Protein AF-A0A3N5G4H9-F1 (afdb_monomer)

Mean predicted aligne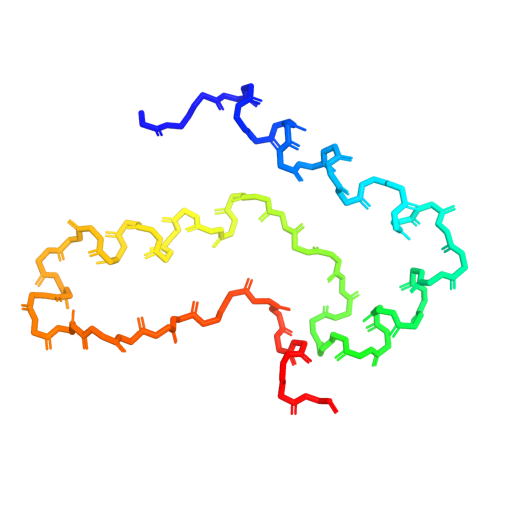d error: 5.57 Å

pLDDT: mean 86.42, std 12.47, range [52.69, 98.12]

Sequence (70 aa):
IVSSTAYAECFAMTAQARNSPMNDAILARTPANRWGQPEELVGAAVFLASRAADFITGVTLPVDGGYSIR

Secondary structure (DSSP, 8-state):
---HHHHHHHHHHHHHHHTSTHHHHHHHH-TT-SPPPTTHHHHHHHHHHSGGGTT--S-----STTGGG-

Foldseek 3Di:
DDDPVNQVVVCVVCVVCCPDPNVQVQLVLQLQSDFDGPVQCVVVVCCCVDPVCVPPPPDDDDPGNCNVVD

Structure (mmCIF, N/CA/C/O backbone):
data_AF-A0A3N5G4H9-F1
#
_entry.id   AF-A0A3N5G4H9-F1
#
loop_
_atom_site.group_PDB
_atom_site.id
_atom_site.type_symbol
_atom_site.label_atom_id
_atom_site.label_alt_id
_atom_site.label_comp_id
_atom_site.label_asym_id
_atom_site.label_entity_id
_atom_site.label_seq_id
_atom_site.pdbx_PDB_ins_code
_atom_site.Cartn_x
_atom_site.Cartn_y
_atom_site.Cartn_z
_atom_site.occupancy
_atom_site.B_iso_or_equiv
_atom_site.auth_seq_id
_atom_site.auth_comp_id
_atom_site.auth_asym_id
_atom_site.auth_atom_id
_atom_site.pdbx_PDB_model_num
ATOM 1 N N . ILE A 1 1 ? -16.555 11.947 2.189 1.00 52.69 1 ILE A N 1
ATOM 2 C CA . ILE A 1 1 ? -15.243 11.456 2.678 1.00 52.69 1 ILE A CA 1
ATOM 3 C C . ILE A 1 1 ? -14.221 11.295 1.550 1.00 52.69 1 ILE A C 1
ATOM 5 O O . ILE A 1 1 ? -13.044 11.316 1.853 1.00 52.69 1 ILE A O 1
ATOM 9 N N . VAL A 1 2 ? -14.595 11.313 0.265 1.00 53.00 2 VAL A N 1
ATOM 10 C CA . VAL A 1 2 ? -13.624 11.526 -0.828 1.00 53.00 2 VAL A CA 1
ATOM 11 C C . VAL A 1 2 ? -14.341 12.173 -2.016 1.00 53.00 2 VAL A C 1
ATOM 13 O O . VAL A 1 2 ? -15.250 11.583 -2.588 1.00 53.00 2 VAL A O 1
ATOM 16 N N . SER A 1 3 ? -14.011 13.437 -2.293 1.00 62.31 3 SER A N 1
ATOM 17 C CA . SER A 1 3 ? -14.507 14.206 -3.445 1.00 62.31 3 SER A CA 1
ATOM 18 C C . SER A 1 3 ? -13.754 13.779 -4.709 1.00 62.31 3 SER A C 1
ATOM 20 O O . SER A 1 3 ? -12.569 13.460 -4.617 1.00 62.31 3 SER A O 1
ATOM 22 N N . SER A 1 4 ? -14.386 13.838 -5.886 1.00 63.38 4 SER A N 1
ATOM 23 C CA . SER A 1 4 ? -13.736 13.574 -7.184 1.00 63.38 4 SER A CA 1
ATOM 24 C C . SER A 1 4 ? -12.454 14.392 -7.397 1.00 63.38 4 SER A C 1
ATOM 26 O O . SER A 1 4 ? -11.516 13.931 -8.043 1.00 63.38 4 SER A O 1
ATOM 28 N N . THR A 1 5 ? -12.371 15.574 -6.785 1.00 63.75 5 THR A N 1
ATOM 29 C CA . THR A 1 5 ? -11.188 16.444 -6.802 1.00 63.75 5 THR A CA 1
ATOM 30 C C . THR A 1 5 ? -9.981 15.821 -6.091 1.00 63.75 5 THR A C 1
ATOM 32 O O . THR A 1 5 ? -8.862 15.943 -6.576 1.00 63.75 5 THR A O 1
ATOM 35 N N . ALA A 1 6 ? -10.192 15.091 -4.988 1.00 61.19 6 ALA A N 1
ATOM 36 C CA . ALA A 1 6 ? -9.106 14.457 -4.234 1.00 61.19 6 ALA A CA 1
ATOM 37 C C . ALA A 1 6 ? -8.452 13.304 -5.019 1.00 61.19 6 ALA A C 1
ATOM 39 O O . ALA A 1 6 ? -7.245 13.082 -4.930 1.00 61.19 6 ALA A O 1
ATOM 40 N N . TYR A 1 7 ? -9.233 12.594 -5.839 1.00 61.94 7 TYR A N 1
ATOM 41 C CA . TYR A 1 7 ? -8.713 11.547 -6.718 1.00 61.94 7 TYR A CA 1
ATOM 42 C C . TYR A 1 7 ? -7.891 12.115 -7.883 1.00 61.94 7 TYR A C 1
ATOM 44 O O . TYR A 1 7 ? -6.858 11.546 -8.242 1.00 61.94 7 TYR A O 1
ATOM 52 N N . ALA A 1 8 ? -8.307 13.261 -8.432 1.00 61.28 8 ALA A N 1
ATOM 53 C CA . ALA A 1 8 ? -7.591 13.935 -9.513 1.00 61.28 8 ALA A CA 1
ATOM 54 C C . ALA A 1 8 ? -6.189 14.407 -9.082 1.00 61.28 8 ALA A C 1
ATOM 56 O O . ALA A 1 8 ? -5.230 14.258 -9.839 1.00 61.28 8 ALA A O 1
ATOM 57 N N . GLU A 1 9 ? -6.043 14.907 -7.852 1.00 62.50 9 GLU A N 1
ATOM 58 C CA . GLU A 1 9 ? -4.738 15.315 -7.313 1.00 62.50 9 GLU A CA 1
ATOM 59 C C . GLU A 1 9 ? -3.797 14.122 -7.081 1.00 62.50 9 GLU A C 1
ATOM 61 O O . GLU A 1 9 ? -2.616 14.182 -7.430 1.00 62.50 9 GLU A O 1
ATOM 66 N N . CYS A 1 10 ? -4.320 12.997 -6.579 1.00 60.25 10 CYS A N 1
ATOM 67 C CA . CYS A 1 10 ? -3.542 11.764 -6.415 1.00 60.25 10 CYS A CA 1
ATOM 68 C C . CYS A 1 10 ? -3.016 11.239 -7.766 1.00 60.25 10 CYS A C 1
ATOM 70 O O . CYS A 1 10 ? -1.860 10.821 -7.883 1.00 60.25 10 CYS A O 1
ATOM 72 N N . PHE A 1 11 ? -3.837 11.331 -8.817 1.00 67.06 11 PHE A N 1
ATOM 73 C CA . PHE A 1 11 ? -3.437 10.974 -10.177 1.00 67.06 11 PHE A CA 1
ATOM 74 C C . PHE A 1 11 ? -2.357 11.914 -10.732 1.00 67.06 11 PHE A C 1
ATOM 76 O O . PHE A 1 11 ? -1.377 11.442 -11.319 1.00 67.06 11 PHE A O 1
ATOM 83 N N . ALA A 1 12 ? -2.494 13.225 -10.504 1.00 69.00 12 ALA A N 1
ATOM 84 C CA . ALA A 1 12 ? -1.567 14.239 -11.003 1.00 69.00 12 ALA A CA 1
ATOM 85 C C . ALA A 1 12 ? -0.121 13.998 -10.540 1.00 69.00 12 ALA A C 1
ATOM 87 O O . ALA A 1 12 ? 0.806 14.137 -11.338 1.00 69.00 12 ALA A O 1
ATOM 88 N N . MET A 1 13 ? 0.081 13.545 -9.298 1.00 72.88 13 MET A N 1
ATOM 89 C CA . MET A 1 13 ? 1.422 13.289 -8.756 1.00 72.88 13 MET A CA 1
ATOM 90 C C . MET A 1 13 ? 2.176 12.171 -9.501 1.00 72.88 13 MET A C 1
ATOM 92 O O . MET A 1 13 ? 3.396 12.227 -9.626 1.00 72.88 13 MET A O 1
ATOM 96 N N . THR A 1 14 ? 1.471 11.169 -10.044 1.00 80.06 14 THR A N 1
ATOM 97 C CA . THR A 1 14 ? 2.103 10.064 -10.802 1.00 80.06 14 THR A CA 1
ATOM 98 C C . THR A 1 14 ? 2.133 10.294 -12.312 1.00 80.06 14 THR A C 1
ATOM 100 O O . THR A 1 14 ? 2.808 9.554 -13.030 1.00 80.06 14 THR A O 1
ATOM 103 N N . ALA A 1 15 ? 1.447 11.327 -12.811 1.00 81.88 15 ALA A N 1
ATOM 104 C CA . ALA A 1 15 ? 1.321 11.600 -14.242 1.00 81.88 15 ALA A CA 1
ATOM 105 C C . ALA A 1 15 ? 2.682 11.800 -14.929 1.00 81.88 15 ALA A C 1
ATOM 107 O O . ALA A 1 15 ? 2.895 11.313 -16.038 1.00 81.88 15 ALA A O 1
ATOM 108 N N . GLN A 1 16 ? 3.634 12.447 -14.251 1.00 82.38 16 GLN A N 1
ATOM 109 C CA . GLN A 1 16 ? 4.988 12.622 -14.774 1.00 82.38 16 GLN A CA 1
ATOM 110 C C . GLN A 1 16 ? 5.719 11.282 -14.947 1.00 82.38 16 GLN A C 1
ATOM 112 O O . GLN A 1 16 ? 6.362 11.069 -15.971 1.00 82.38 16 GLN A O 1
ATOM 117 N N . ALA A 1 17 ? 5.596 10.364 -13.983 1.00 82.88 17 ALA A N 1
ATOM 118 C CA . ALA A 1 17 ? 6.245 9.055 -14.047 1.00 82.88 17 ALA A CA 1
ATOM 119 C C . ALA A 1 17 ? 5.644 8.171 -15.153 1.00 82.88 17 ALA A C 1
ATOM 121 O O . ALA A 1 17 ? 6.392 7.517 -15.880 1.00 82.88 17 ALA A O 1
ATOM 122 N N . ARG A 1 18 ? 4.316 8.217 -15.330 1.00 85.31 18 ARG A N 1
ATOM 123 C CA . ARG A 1 18 ? 3.585 7.516 -16.405 1.00 85.31 18 ARG A CA 1
ATOM 124 C C . ARG A 1 18 ? 4.024 7.951 -17.805 1.00 85.31 18 ARG A C 1
ATOM 126 O O . ARG A 1 18 ? 4.083 7.126 -18.705 1.00 85.31 18 ARG A O 1
ATOM 133 N N . ASN A 1 19 ? 4.364 9.228 -17.973 1.00 87.56 19 ASN A N 1
ATOM 134 C CA . ASN A 1 19 ? 4.806 9.799 -19.250 1.00 87.56 19 ASN A CA 1
ATOM 135 C C . ASN A 1 19 ? 6.337 9.809 -19.412 1.00 87.56 19 ASN A C 1
ATOM 137 O O . ASN A 1 19 ? 6.863 10.494 -20.287 1.00 87.56 19 ASN A O 1
ATOM 141 N N . SER A 1 20 ? 7.062 9.090 -18.554 1.00 89.69 20 SER A N 1
ATOM 142 C CA . SER A 1 20 ? 8.524 9.032 -18.568 1.00 89.69 20 SER A CA 1
ATOM 143 C C . SER A 1 20 ? 9.027 7.661 -19.034 1.00 89.69 20 SER A C 1
ATOM 145 O O . SER A 1 20 ? 8.288 6.678 -18.944 1.00 89.69 20 SER A O 1
ATOM 147 N N . PRO A 1 21 ? 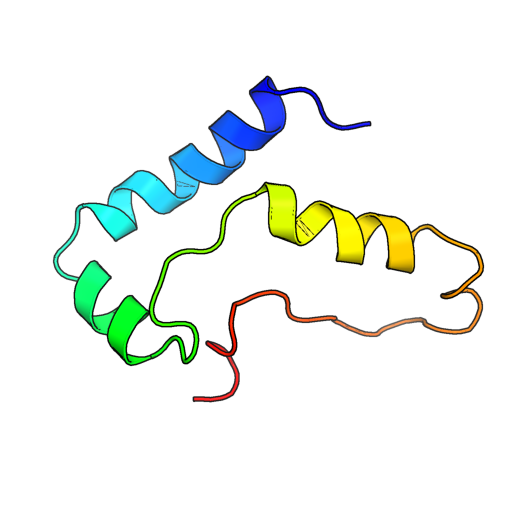10.313 7.539 -19.414 1.00 88.12 21 PRO A N 1
ATOM 148 C CA . PRO A 1 21 ? 10.943 6.241 -19.676 1.00 88.12 21 PRO A CA 1
ATOM 149 C C . PRO A 1 21 ? 10.881 5.260 -18.491 1.00 88.12 21 PRO A C 1
ATOM 151 O O . PRO A 1 21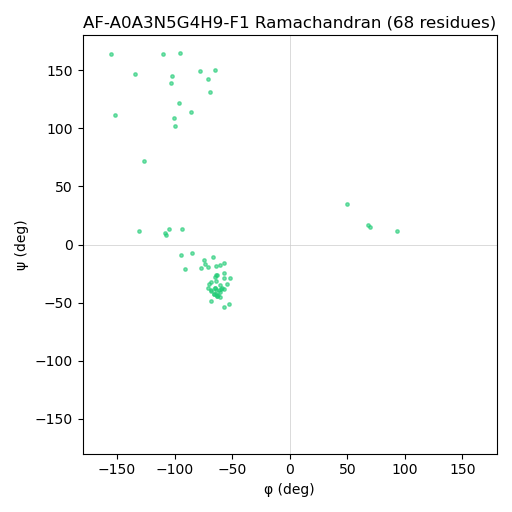 ? 11.095 4.065 -18.666 1.00 88.12 21 PRO A O 1
ATOM 154 N N . MET A 1 22 ? 10.583 5.743 -17.277 1.00 87.06 22 MET A N 1
ATOM 155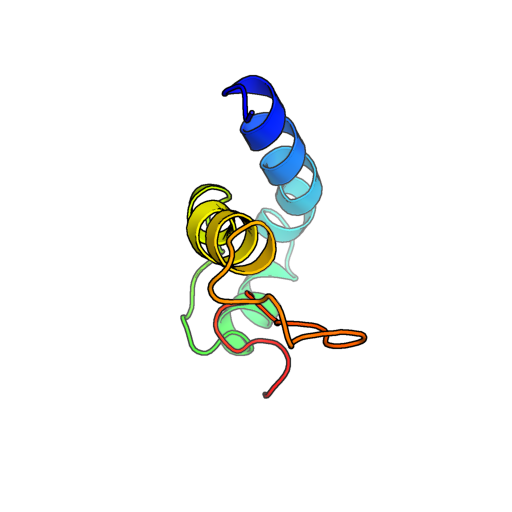 C CA . MET A 1 22 ? 10.434 4.909 -16.083 1.00 87.06 22 MET A CA 1
ATOM 156 C C . MET A 1 22 ? 9.135 4.091 -16.081 1.00 87.06 22 MET A C 1
ATOM 158 O O . MET A 1 22 ? 9.042 3.126 -15.326 1.00 87.06 22 MET A O 1
ATOM 162 N N . ASN A 1 23 ? 8.148 4.440 -16.916 1.00 91.62 23 ASN A N 1
ATOM 163 C CA . ASN A 1 23 ? 6.852 3.762 -16.970 1.00 91.62 23 ASN A CA 1
ATOM 164 C C . ASN A 1 23 ? 6.994 2.244 -17.140 1.00 91.62 23 ASN A C 1
ATOM 166 O O . ASN A 1 23 ? 6.455 1.478 -16.345 1.00 91.62 23 ASN A O 1
ATOM 170 N N . ASP A 1 24 ? 7.775 1.814 -18.127 1.00 92.38 24 ASP A N 1
ATOM 171 C CA . ASP A 1 24 ? 7.895 0.396 -18.468 1.00 92.38 24 ASP A CA 1
ATOM 172 C C . ASP A 1 24 ? 8.651 -0.379 -17.384 1.00 92.38 24 ASP A C 1
ATOM 174 O O . ASP A 1 24 ? 8.303 -1.516 -17.068 1.00 92.38 24 ASP A O 1
ATOM 178 N N . ALA A 1 25 ? 9.632 0.262 -16.742 1.00 90.88 25 ALA A N 1
ATOM 179 C CA . ALA A 1 25 ? 10.346 -0.313 -15.606 1.00 90.88 25 ALA A CA 1
ATOM 180 C C . ALA A 1 25 ? 9.424 -0.517 -14.392 1.00 90.88 25 ALA A C 1
ATOM 182 O O . ALA A 1 25 ? 9.540 -1.523 -13.692 1.00 90.88 25 ALA A O 1
ATOM 183 N N . ILE A 1 26 ? 8.493 0.411 -14.149 1.00 91.00 26 ILE A N 1
ATOM 184 C CA . ILE A 1 26 ? 7.501 0.286 -13.075 1.00 91.00 26 ILE A CA 1
ATOM 185 C C . ILE A 1 26 ? 6.518 -0.835 -13.397 1.00 91.00 26 ILE A C 1
ATOM 187 O O . ILE A 1 26 ? 6.310 -1.712 -12.564 1.00 91.00 26 ILE A O 1
ATOM 191 N N . LEU A 1 27 ? 5.962 -0.861 -14.610 1.00 92.88 27 LEU A N 1
ATOM 192 C CA . LEU A 1 27 ? 5.017 -1.900 -15.025 1.00 92.88 27 LEU A CA 1
ATOM 193 C C . LEU A 1 27 ? 5.642 -3.300 -14.979 1.00 92.88 27 LEU A C 1
ATOM 195 O O . LEU A 1 27 ? 5.020 -4.220 -14.460 1.00 92.88 27 LEU A O 1
ATOM 199 N N . ALA A 1 28 ? 6.898 -3.449 -15.412 1.00 92.69 28 ALA A N 1
ATOM 200 C CA . ALA A 1 28 ? 7.625 -4.719 -15.349 1.00 92.69 28 ALA A CA 1
ATOM 201 C C . ALA A 1 28 ? 7.874 -5.218 -13.911 1.00 92.69 28 ALA A C 1
ATOM 203 O O . ALA A 1 28 ? 8.041 -6.422 -13.676 1.00 92.69 28 ALA A O 1
ATOM 204 N N . ARG A 1 29 ? 7.923 -4.296 -12.943 1.00 92.94 29 ARG A N 1
ATOM 205 C CA . ARG A 1 29 ? 8.076 -4.604 -11.517 1.00 92.94 29 ARG A CA 1
ATOM 206 C C . ARG A 1 29 ? 6.754 -4.772 -10.784 1.00 92.94 29 ARG A C 1
ATOM 208 O O . ARG A 1 29 ? 6.749 -5.414 -9.745 1.00 92.94 29 ARG A O 1
ATOM 215 N N . THR A 1 30 ? 5.649 -4.251 -11.302 1.00 93.88 30 THR A N 1
ATOM 216 C CA . THR A 1 30 ? 4.318 -4.437 -10.717 1.00 93.88 30 THR A CA 1
ATOM 217 C C . THR A 1 30 ? 3.707 -5.747 -11.226 1.00 93.88 30 THR A C 1
ATOM 219 O O . THR A 1 30 ? 3.358 -5.822 -12.401 1.00 93.88 30 THR A O 1
ATOM 222 N N . PRO A 1 31 ? 3.482 -6.774 -10.385 1.00 94.50 31 PRO A N 1
ATOM 223 C CA . PRO A 1 31 ? 2.824 -8.017 -10.803 1.00 94.50 31 PRO A CA 1
ATOM 224 C C . PRO A 1 31 ? 1.452 -7.818 -11.463 1.00 94.50 31 PRO A C 1
ATOM 226 O O . PRO A 1 31 ? 1.113 -8.535 -12.399 1.00 94.50 31 PRO A O 1
ATOM 229 N N .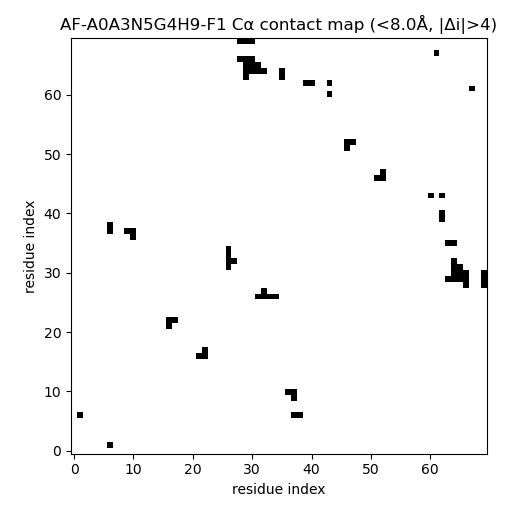 ALA A 1 32 ? 0.679 -6.819 -11.026 1.00 93.62 32 ALA A N 1
ATOM 230 C CA . ALA A 1 32 ? -0.590 -6.454 -11.663 1.00 93.62 32 ALA A CA 1
ATOM 231 C C . ALA A 1 32 ? -0.439 -5.871 -13.088 1.00 93.62 32 ALA A C 1
ATOM 233 O O . ALA A 1 32 ? -1.442 -5.710 -13.782 1.00 93.62 32 ALA A O 1
ATOM 234 N N . ASN A 1 33 ? 0.787 -5.541 -13.516 1.00 93.69 33 ASN A N 1
ATOM 235 C CA . ASN A 1 33 ? 1.163 -5.024 -14.836 1.00 93.69 33 ASN A CA 1
ATOM 236 C C . ASN A 1 33 ? 0.313 -3.837 -15.324 1.00 93.69 33 ASN A C 1
ATOM 238 O O . ASN A 1 33 ? -0.008 -3.694 -16.504 1.00 93.69 33 ASN A O 1
ATOM 242 N N . ARG A 1 34 ? -0.092 -2.980 -14.388 1.00 92.94 34 ARG A N 1
ATOM 243 C CA . ARG A 1 34 ? -0.804 -1.734 -14.661 1.00 92.94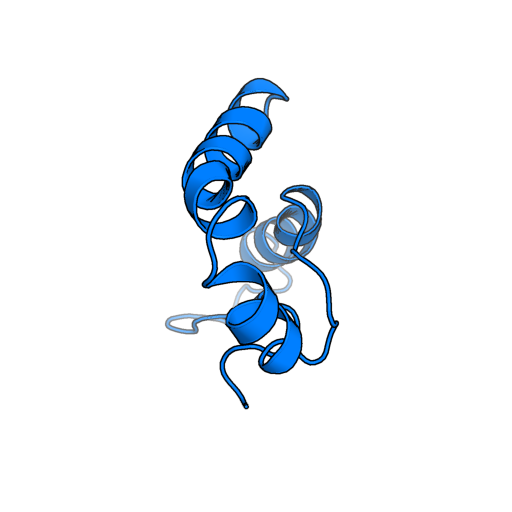 34 ARG A CA 1
ATOM 244 C C . ARG A 1 34 ? -0.578 -0.752 -13.530 1.00 92.94 34 ARG A C 1
ATOM 246 O O . ARG A 1 34 ? -0.209 -1.130 -12.419 1.00 92.94 34 ARG A O 1
ATOM 253 N N . TRP A 1 35 ? -0.891 0.505 -13.800 1.00 91.19 35 TRP A N 1
ATOM 254 C CA . TRP A 1 35 ? -1.013 1.500 -12.750 1.00 91.19 35 TRP A CA 1
ATOM 255 C C . TRP A 1 35 ? -2.267 1.264 -11.910 1.00 91.19 35 TRP A C 1
ATOM 257 O O . TRP A 1 35 ? -3.329 0.898 -12.429 1.00 91.19 35 TRP A O 1
ATOM 267 N N . GLY A 1 36 ? -2.125 1.502 -10.608 1.00 89.44 36 GLY A N 1
ATOM 268 C CA . GLY A 1 36 ? -3.255 1.572 -9.697 1.00 89.44 36 GLY A CA 1
ATOM 269 C C . GLY A 1 36 ? -4.164 2.752 -10.032 1.00 89.44 36 GLY A C 1
ATOM 270 O O . GLY A 1 36 ? -3.712 3.786 -10.548 1.00 89.44 36 GLY A O 1
ATOM 271 N N . GLN A 1 37 ? -5.443 2.576 -9.735 1.00 88.25 37 GLN A N 1
ATOM 272 C CA . GLN A 1 37 ? -6.436 3.637 -9.754 1.00 88.25 37 GLN A CA 1
ATOM 273 C C . GLN A 1 37 ? -6.735 4.090 -8.321 1.00 88.25 37 GLN A C 1
ATOM 275 O O . GLN A 1 37 ? -6.717 3.265 -7.403 1.00 88.25 37 GLN A O 1
ATOM 280 N N . PRO A 1 38 ? -6.998 5.386 -8.092 1.00 84.88 38 PRO A N 1
ATOM 281 C CA . PRO A 1 38 ? -7.240 5.897 -6.746 1.00 84.88 38 PRO A CA 1
ATOM 282 C C . PRO A 1 38 ? -8.407 5.213 -6.008 1.00 84.88 38 PRO A C 1
ATOM 284 O O . PRO A 1 38 ? -8.384 5.089 -4.783 1.00 84.88 38 PRO A O 1
ATOM 287 N N . GLU A 1 39 ? -9.409 4.721 -6.737 1.00 87.44 39 GLU A N 1
ATOM 288 C CA . GLU A 1 39 ? -10.573 4.008 -6.200 1.00 87.44 39 GLU A CA 1
ATOM 289 C C . GLU A 1 39 ? -10.186 2.699 -5.499 1.00 87.44 39 GLU A C 1
ATOM 291 O O . GLU A 1 39 ? -10.871 2.255 -4.578 1.00 87.44 39 GLU A O 1
ATOM 296 N N . GLU A 1 40 ? -9.058 2.100 -5.878 1.00 89.69 40 GLU A N 1
ATOM 297 C CA . GLU A 1 40 ? -8.581 0.840 -5.304 1.00 89.69 40 GLU A CA 1
ATOM 298 C C . GLU A 1 40 ? -8.091 1.008 -3.857 1.00 89.69 40 GLU A C 1
ATOM 300 O O . GLU A 1 40 ? -8.076 0.046 -3.091 1.00 89.69 40 GLU A O 1
ATOM 305 N N . LEU A 1 41 ? -7.770 2.239 -3.437 1.00 90.12 41 LEU A N 1
ATOM 306 C CA . LEU A 1 41 ? -7.409 2.556 -2.051 1.00 90.12 41 LEU A CA 1
ATOM 307 C C . LEU A 1 41 ? -8.628 2.636 -1.124 1.00 90.12 41 LEU A C 1
ATOM 309 O O . LEU A 1 41 ? -8.487 2.505 0.092 1.00 90.12 41 LEU A O 1
ATOM 313 N N . VAL A 1 42 ? -9.831 2.839 -1.674 1.00 91.50 42 VAL A N 1
ATOM 314 C CA . VAL A 1 42 ? -11.050 3.066 -0.882 1.00 91.50 42 VAL A CA 1
ATOM 315 C C . VAL A 1 42 ? -11.367 1.860 -0.009 1.00 91.50 42 VAL A C 1
ATOM 317 O O . VAL A 1 42 ? -11.677 2.030 1.165 1.00 91.50 42 VAL A O 1
ATOM 320 N N . GLY A 1 43 ? -11.246 0.644 -0.548 1.00 93.25 43 GLY A N 1
ATOM 321 C CA . GLY A 1 43 ? -11.512 -0.579 0.210 1.00 93.25 43 GLY A CA 1
ATOM 322 C C . GLY A 1 43 ? -10.590 -0.725 1.421 1.00 93.25 43 GLY A C 1
ATOM 323 O O . GLY A 1 43 ? -11.064 -0.984 2.525 1.00 93.25 43 GLY A O 1
ATOM 324 N N . ALA A 1 44 ? -9.290 -0.483 1.235 1.00 95.25 44 ALA A N 1
ATOM 325 C CA . ALA A 1 44 ? -8.309 -0.532 2.317 1.00 95.25 44 ALA A CA 1
ATOM 326 C C . ALA A 1 44 ? -8.553 0.565 3.364 1.00 95.25 44 ALA A C 1
ATOM 328 O O . ALA A 1 44 ? -8.520 0.287 4.561 1.00 95.25 44 ALA A O 1
ATOM 329 N N . ALA A 1 45 ? -8.864 1.790 2.930 1.00 94.31 45 ALA A N 1
ATOM 330 C CA . ALA A 1 45 ? -9.192 2.887 3.834 1.00 94.31 45 ALA A CA 1
ATOM 331 C C . ALA A 1 45 ? -10.461 2.597 4.652 1.00 94.31 45 ALA A C 1
ATOM 333 O O . ALA A 1 45 ? -10.469 2.793 5.865 1.00 94.31 45 ALA A O 1
ATOM 334 N N . VAL A 1 46 ? -11.518 2.084 4.012 1.00 95.88 46 VAL A N 1
ATOM 335 C CA . VAL A 1 46 ? -12.762 1.687 4.689 1.00 95.88 46 VAL A CA 1
ATOM 336 C C . VAL A 1 46 ? -12.502 0.553 5.674 1.00 95.88 46 VAL A C 1
ATOM 338 O O . VAL A 1 46 ? -12.983 0.622 6.800 1.00 95.88 46 VAL A O 1
ATOM 341 N N . PHE A 1 47 ? -11.720 -0.459 5.289 1.00 96.56 47 PHE A N 1
ATOM 342 C CA . PHE A 1 47 ? -11.341 -1.555 6.178 1.00 96.56 47 PHE A CA 1
ATOM 343 C C . PHE A 1 47 ? -10.631 -1.040 7.434 1.00 96.56 47 PHE A C 1
ATOM 345 O O . PHE A 1 47 ? -11.096 -1.315 8.540 1.00 96.56 47 PHE A O 1
ATOM 352 N N . LEU A 1 48 ? -9.572 -0.242 7.263 1.00 96.12 48 LEU A N 1
ATOM 353 C CA . LEU A 1 48 ? -8.783 0.309 8.369 1.00 96.12 48 LEU A CA 1
ATOM 354 C C . LEU A 1 48 ? -9.577 1.286 9.250 1.00 96.12 48 LEU A C 1
ATOM 356 O O . LEU A 1 48 ? -9.290 1.403 10.435 1.00 96.12 48 LEU A O 1
ATOM 360 N N . ALA A 1 49 ? -10.581 1.969 8.696 1.00 96.19 49 ALA A N 1
ATOM 361 C CA . ALA A 1 49 ? -11.473 2.852 9.450 1.00 96.19 49 ALA A CA 1
ATOM 362 C C . ALA A 1 49 ? -12.655 2.118 10.115 1.00 96.19 49 ALA A C 1
ATOM 364 O O . ALA A 1 49 ? -13.429 2.733 10.850 1.00 96.19 49 ALA A O 1
ATOM 365 N N . SER A 1 50 ? -12.846 0.830 9.826 1.00 97.81 50 SER A N 1
ATOM 366 C CA . SER A 1 50 ? -13.969 0.041 10.334 1.00 97.81 50 SER A CA 1
ATOM 367 C C . SER A 1 50 ? -13.604 -0.744 11.592 1.00 97.81 50 SER A C 1
ATOM 369 O O . SER A 1 50 ? -12.437 -1.025 11.853 1.00 97.81 50 SER A O 1
ATOM 371 N N . ARG A 1 51 ? -14.629 -1.234 12.304 1.00 97.94 51 ARG A N 1
ATOM 372 C CA . ARG A 1 51 ? -14.441 -2.155 13.440 1.00 97.94 51 ARG A CA 1
ATOM 373 C C . ARG A 1 51 ? -13.747 -3.468 13.073 1.00 97.94 51 ARG A C 1
ATOM 375 O O . ARG A 1 51 ? -13.237 -4.157 13.949 1.00 97.94 51 ARG A O 1
ATOM 382 N N . ALA A 1 52 ? -13.708 -3.831 11.789 1.00 97.88 52 ALA A N 1
ATOM 383 C CA . ALA A 1 52 ? -12.989 -5.022 11.344 1.00 97.88 52 ALA A CA 1
ATOM 384 C C . ALA A 1 52 ? -11.471 -4.921 11.593 1.00 97.88 52 ALA A C 1
ATOM 386 O O . ALA A 1 52 ? -10.795 -5.946 11.618 1.00 97.88 52 ALA A O 1
ATOM 387 N N . ALA A 1 53 ? -10.950 -3.708 11.807 1.00 97.88 53 ALA A N 1
ATOM 388 C CA . ALA A 1 53 ? -9.553 -3.446 12.120 1.00 97.88 53 ALA A CA 1
ATOM 389 C C . ALA A 1 53 ? -9.305 -3.090 13.603 1.00 97.88 53 ALA A C 1
ATOM 391 O O . ALA A 1 5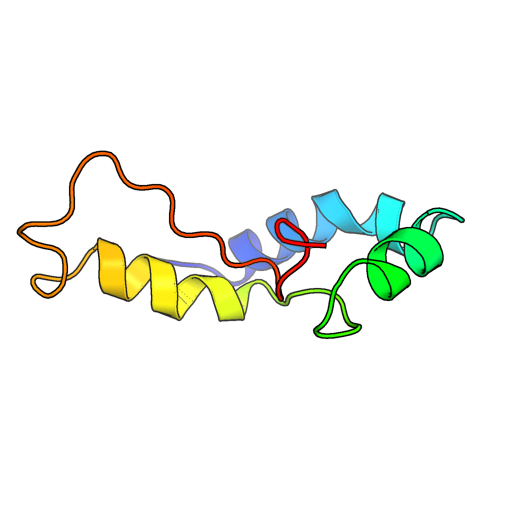3 ? -8.204 -2.659 13.929 1.00 97.88 53 ALA A O 1
ATOM 392 N N . ASP A 1 54 ? -10.265 -3.304 14.519 1.00 98.12 54 ASP A N 1
ATOM 393 C CA . ASP A 1 54 ? -10.185 -2.835 15.923 1.00 98.12 54 ASP A CA 1
ATOM 394 C C . ASP A 1 54 ? -8.946 -3.332 16.700 1.00 98.12 54 ASP A C 1
ATOM 396 O O . ASP A 1 54 ? -8.519 -2.689 17.657 1.00 98.12 54 ASP A O 1
ATOM 400 N N . PHE A 1 55 ? -8.347 -4.460 16.302 1.00 97.56 55 PHE A N 1
ATOM 401 C CA . PHE A 1 55 ? -7.128 -5.001 16.924 1.00 97.56 55 PHE A CA 1
ATOM 402 C C . PHE A 1 55 ? -5.872 -4.878 16.043 1.00 97.56 55 PHE A C 1
ATOM 404 O O . PHE A 1 55 ? -4.829 -5.455 16.349 1.00 97.56 55 PHE A O 1
ATO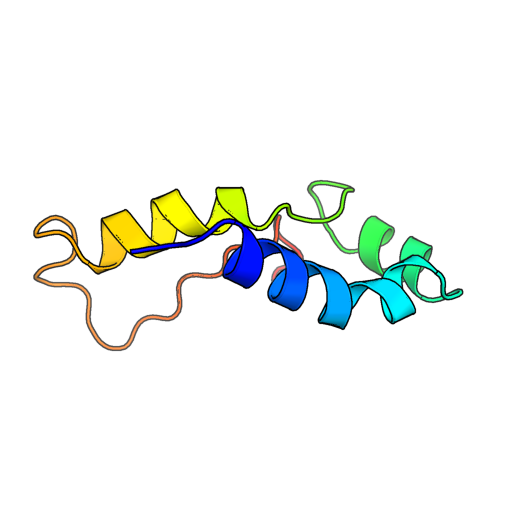M 411 N N . ILE A 1 56 ? -5.952 -4.133 14.939 1.00 97.31 56 ILE A N 1
ATOM 412 C CA . ILE A 1 56 ? -4.839 -3.898 14.017 1.00 97.31 56 ILE A CA 1
ATOM 413 C C . ILE A 1 56 ? -4.253 -2.522 14.323 1.00 97.31 56 ILE A C 1
ATOM 415 O O . ILE A 1 56 ? -4.852 -1.492 14.032 1.00 97.31 56 ILE A O 1
ATOM 419 N N . THR A 1 57 ? -3.053 -2.495 14.900 1.00 96.62 57 THR A N 1
ATOM 420 C CA . THR A 1 57 ? -2.322 -1.255 15.194 1.00 96.62 57 THR A CA 1
ATOM 421 C C . THR A 1 57 ? -0.861 -1.382 14.767 1.00 96.62 57 THR A C 1
ATOM 423 O O . THR A 1 57 ? -0.289 -2.469 14.798 1.00 96.62 57 THR A O 1
ATOM 426 N N . GLY A 1 58 ? -0.256 -0.278 14.316 1.00 96.88 58 GLY A N 1
ATOM 427 C CA . GLY A 1 58 ? 1.159 -0.245 13.917 1.00 96.88 58 GLY A CA 1
ATOM 428 C C . GLY A 1 58 ? 1.507 -1.013 12.633 1.00 96.88 58 GLY A C 1
ATOM 429 O O . GLY A 1 58 ? 2.682 -1.275 12.389 1.00 96.88 58 GLY A O 1
ATOM 430 N N . VAL A 1 59 ? 0.515 -1.376 11.814 1.00 96.44 59 VAL A N 1
ATOM 431 C CA . VAL A 1 59 ? 0.709 -2.130 10.565 1.00 96.44 59 VAL A CA 1
ATOM 432 C C . VAL A 1 59 ? 0.609 -1.210 9.349 1.00 96.44 59 VAL A C 1
ATOM 434 O O . VAL A 1 59 ? -0.292 -0.378 9.263 1.00 96.44 59 VAL A O 1
ATOM 437 N N . THR A 1 60 ? 1.491 -1.422 8.372 1.00 94.56 60 THR A N 1
ATOM 438 C CA . THR A 1 60 ? 1.374 -0.857 7.021 1.00 94.56 60 THR A CA 1
ATOM 439 C C . THR A 1 60 ? 0.732 -1.890 6.099 1.00 94.56 60 THR A C 1
ATOM 441 O O . THR A 1 60 ? 1.270 -2.983 5.938 1.00 94.56 60 THR A O 1
ATOM 444 N N . LEU A 1 61 ? -0.396 -1.543 5.475 1.00 94.44 61 LEU A N 1
ATOM 445 C CA . LEU A 1 61 ? -1.068 -2.379 4.479 1.00 94.44 61 LEU A CA 1
ATOM 446 C C . LEU A 1 61 ? -0.718 -1.883 3.063 1.00 94.44 61 LEU A C 1
ATOM 448 O O . LEU A 1 61 ? -1.274 -0.868 2.637 1.00 94.44 61 LEU A O 1
ATOM 452 N N . PRO A 1 62 ? 0.200 -2.541 2.329 1.00 93.75 62 PRO A N 1
ATOM 453 C CA . PRO A 1 62 ? 0.535 -2.135 0.969 1.00 93.75 62 PRO A CA 1
ATOM 454 C C . PRO A 1 62 ? -0.633 -2.400 0.008 1.00 93.75 62 PRO A C 1
ATOM 456 O O . PRO A 1 62 ? -1.189 -3.497 -0.034 1.00 93.75 62 PRO A O 1
ATOM 459 N N . VAL A 1 63 ? -0.976 -1.387 -0.791 1.00 94.38 63 VAL A N 1
ATOM 460 C CA . VAL A 1 63 ? -1.976 -1.454 -1.868 1.00 94.38 63 VAL A CA 1
ATOM 461 C C . VAL A 1 63 ? -1.321 -0.953 -3.156 1.00 94.38 63 VAL A C 1
ATOM 463 O O . VAL A 1 63 ? -1.550 0.166 -3.603 1.00 94.38 63 VAL A O 1
ATOM 466 N N . ASP A 1 64 ? -0.418 -1.758 -3.710 1.00 92.94 64 ASP A N 1
ATOM 467 C CA . ASP A 1 64 ? 0.504 -1.347 -4.780 1.00 92.94 64 ASP A CA 1
ATOM 468 C C . ASP A 1 64 ? 0.543 -2.322 -5.971 1.00 92.94 64 ASP A C 1
ATOM 470 O O . ASP A 1 64 ? 1.431 -2.251 -6.819 1.00 92.94 64 ASP A O 1
ATOM 474 N N . GLY A 1 65 ? -0.398 -3.269 -6.033 1.00 93.12 65 GLY A N 1
ATOM 475 C CA . GLY A 1 65 ? -0.434 -4.289 -7.084 1.00 93.12 65 GLY A CA 1
ATOM 476 C C . GLY A 1 65 ? 0.721 -5.296 -7.026 1.00 93.12 65 GLY A C 1
ATOM 477 O O . GLY A 1 65 ? 0.957 -5.983 -8.021 1.00 93.12 65 GLY A O 1
ATOM 478 N N . GLY A 1 66 ? 1.426 -5.384 -5.891 1.00 93.44 66 GLY A N 1
ATOM 479 C CA . GLY A 1 66 ? 2.545 -6.295 -5.649 1.00 93.44 66 GLY A CA 1
ATOM 480 C C . GLY A 1 66 ? 3.921 -5.697 -5.950 1.00 93.44 66 GLY A C 1
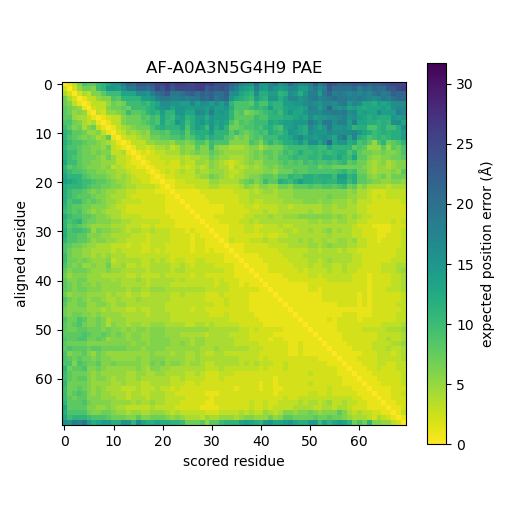ATOM 481 O O . GLY A 1 66 ? 4.898 -6.439 -6.017 1.00 93.44 66 GLY A O 1
ATOM 482 N N . TYR A 1 67 ? 4.014 -4.383 -6.160 1.00 93.38 67 TYR A N 1
ATOM 483 C CA . TYR A 1 67 ? 5.267 -3.705 -6.501 1.00 93.38 67 TYR A CA 1
ATOM 484 C C . TYR A 1 67 ? 6.351 -3.875 -5.421 1.00 93.38 67 TYR A C 1
ATOM 486 O O . TYR A 1 67 ? 7.521 -4.063 -5.742 1.00 93.38 67 TYR A O 1
ATOM 494 N N . SER A 1 68 ? 5.980 -3.853 -4.138 1.00 90.06 68 SER A N 1
ATOM 495 C CA . SER A 1 68 ? 6.937 -3.913 -3.020 1.00 90.06 68 SER A CA 1
ATOM 496 C C . SER A 1 68 ? 7.548 -5.295 -2.773 1.00 90.06 68 SER A C 1
ATOM 498 O O . SER A 1 68 ? 8.514 -5.403 -2.023 1.00 90.06 68 SER A O 1
ATOM 500 N N . ILE A 1 69 ? 6.991 -6.354 -3.363 1.00 88.75 69 ILE A N 1
ATOM 501 C CA . ILE A 1 69 ? 7.413 -7.744 -3.120 1.00 88.75 69 ILE A CA 1
ATOM 502 C C . ILE A 1 69 ? 8.186 -8.354 -4.300 1.00 88.75 69 ILE A C 1
ATOM 504 O O . ILE A 1 69 ? 8.457 -9.555 -4.294 1.00 88.75 69 ILE A O 1
ATOM 508 N N . ARG A 1 70 ? 8.532 -7.538 -5.305 1.00 77.06 70 ARG A N 1
ATOM 509 C CA . ARG A 1 70 ? 9.281 -7.928 -6.504 1.00 77.06 70 ARG A CA 1
ATOM 510 C C . ARG A 1 70 ? 10.512 -7.046 -6.728 1.00 77.06 70 ARG A C 1
ATOM 512 O O . ARG A 1 70 ? 11.573 -7.654 -6.966 1.00 77.06 70 ARG A O 1
#

Nearest PDB structures (foldseek):
  4z9y-assembly1_D  TM=9.428E-01  e=4.344E-03  Pectobacterium carotovorum subsp. carotovorum
  4jp2-assembly1_A  TM=9.486E-01  e=4.657E-02  Thermus thermophilus HB8
  1g6k-assembly1_A  TM=8.518E-01  e=4.657E-02  Priestia megaterium
  3gdf-assembly1_B  TM=8.150E-01  e=3.843E-02  Cladosporium herbarum
  4iuy-assembly2_E  TM=8.652E-01  e=6.418E-02  Acinetobacter baumannii ACICU

Solvent-accessible surface area (backbone atoms only — not comparable to full-atom values): 4508 Å² total; per-residue (Å²): 144,80,57,78,66,62,47,51,55,62,49,56,74,47,48,63,49,63,76,36,88,57,32,62,60,50,34,75,39,17,76,65,60,58,84,86,57,72,72,70,51,49,61,58,52,51,44,66,74,32,79,89,29,75,89,68,73,99,74,84,82,89,88,60,55,52,39,90,82,99

Radius of gyration: 14.28 Å; Cα contacts (8 Å, |Δi|>4): 38; chains: 1; bounding box: 26×24×37 Å